Protein AF-A0A0L7LSU8-F1 (afdb_monomer_lite)

Sequence (118 aa):
MPYGGDATWREFLTLPNILKEYNPNLRGYSTGTGEWLTKNAKFNVAFPVASDEDAYRQAKMLTIFIGANDICSAACLSPVSWSPAAHARKLARALDYLQKHLPRTLVNLVPVLGKSRV

InterPro domains:
  IPR001087 GDSL lipase/esterase [PF00657] (40-111)
  IPR038885 Phospholipase B1, membrane-associated [PTHR21325] (3-62)

Organism: Operophtera brumata (NCBI:txid104452)

Secondary structure (DSSP, 8-state):
---TTSS-TTTS--HHHHHHHH-TT--SS--SS--TTSGGGTT--PPTT--GGGHHHH-EEEEEEESHHIIIIIHHH-TTTTSHHHHHHHHHHHHHHHHHH-TTEEEEEEE--PPP--

Radius of gyration: 19.71 Å; chains: 1; bounding box: 43×34×48 Å

Structure (mmCIF, N/CA/C/O backbone):
data_AF-A0A0L7LSU8-F1
#
_entry.id   AF-A0A0L7LSU8-F1
#
loop_
_atom_site.group_PDB
_atom_site.id
_atom_site.type_symbol
_atom_site.label_atom_id
_atom_site.label_alt_id
_atom_site.label_comp_id
_atom_site.label_asym_id
_atom_site.label_entity_id
_atom_site.label_seq_id
_atom_site.pdbx_PDB_ins_code
_atom_site.Cartn_x
_atom_site.Cartn_y
_atom_site.Cartn_z
_atom_site.occupancy
_atom_site.B_iso_or_equiv
_atom_site.auth_seq_id
_atom_site.auth_comp_id
_atom_site.auth_asym_id
_atom_site.auth_atom_id
_atom_site.pdbx_PDB_model_num
ATOM 1 N N . MET A 1 1 ? -16.772 -6.877 18.089 1.00 51.09 1 MET A N 1
ATOM 2 C CA . MET A 1 1 ? -16.874 -5.414 18.275 1.00 51.09 1 MET A CA 1
ATOM 3 C C . MET A 1 1 ? -17.016 -4.772 16.904 1.00 51.09 1 MET A C 1
ATOM 5 O O . MET A 1 1 ? -16.387 -5.291 15.984 1.00 51.09 1 MET A O 1
ATOM 9 N N . PRO A 1 2 ? -17.858 -3.741 16.739 1.00 57.72 2 PRO A N 1
ATOM 10 C CA . PRO A 1 2 ? -17.917 -2.980 15.493 1.00 57.72 2 PRO A CA 1
ATOM 11 C C . PRO A 1 2 ? -16.563 -2.324 15.227 1.00 57.72 2 PRO A C 1
ATOM 13 O O . PRO A 1 2 ? -15.849 -1.948 16.162 1.00 57.72 2 PRO A O 1
ATOM 16 N N . TYR A 1 3 ? -16.179 -2.237 13.959 1.00 69.25 3 TYR A N 1
ATOM 17 C CA . TYR A 1 3 ? -14.951 -1.554 13.603 1.00 69.25 3 TYR A CA 1
ATOM 18 C C . TYR A 1 3 ? -15.065 -0.060 13.875 1.00 69.25 3 TYR A C 1
ATOM 20 O O . TYR A 1 3 ? -16.139 0.538 13.813 1.00 69.25 3 TYR A O 1
ATOM 28 N N . GLY A 1 4 ? -13.913 0.563 14.118 1.00 68.19 4 GLY A N 1
ATOM 29 C CA . GLY A 1 4 ? -13.844 1.966 14.484 1.00 68.19 4 GLY A CA 1
ATOM 30 C C . GLY A 1 4 ? -14.480 2.933 13.487 1.00 68.19 4 GLY A C 1
ATOM 31 O O . GLY A 1 4 ? -14.629 4.079 13.854 1.00 68.19 4 GLY A O 1
ATOM 32 N N . GLY A 1 5 ? -14.845 2.530 12.267 1.00 71.88 5 GLY A N 1
ATOM 33 C CA . GLY A 1 5 ? -15.471 3.398 11.271 1.00 71.88 5 GLY A CA 1
ATOM 34 C C . GLY A 1 5 ? -16.996 3.315 11.152 1.00 71.88 5 GLY A C 1
ATOM 35 O O . GLY A 1 5 ? -17.541 4.002 10.292 1.00 71.88 5 GLY A O 1
ATOM 36 N N . ASP A 1 6 ? -17.698 2.516 11.959 1.00 76.56 6 ASP A N 1
ATOM 37 C CA . ASP A 1 6 ? -19.152 2.305 11.794 1.00 76.56 6 ASP A CA 1
ATOM 38 C C . ASP A 1 6 ? -20.045 3.310 12.520 1.00 76.56 6 ASP A C 1
ATOM 40 O O . ASP A 1 6 ? -21.247 3.352 12.281 1.00 76.56 6 ASP A O 1
ATOM 44 N N . ALA A 1 7 ? -19.471 4.125 13.398 1.00 79.50 7 ALA A N 1
ATOM 45 C CA . ALA A 1 7 ? -20.234 4.976 14.301 1.00 79.50 7 ALA A CA 1
ATOM 46 C C . ALA A 1 7 ? -19.839 6.449 14.177 1.00 79.50 7 ALA A C 1
ATOM 48 O O . ALA A 1 7 ? -19.049 6.834 13.309 1.00 79.50 7 ALA A O 1
ATOM 49 N N . THR A 1 8 ? -20.394 7.294 15.039 1.00 82.81 8 THR A N 1
ATOM 50 C CA . THR A 1 8 ? -19.912 8.666 15.216 1.00 82.81 8 THR A CA 1
ATOM 51 C C . THR A 1 8 ? -18.738 8.708 16.194 1.00 82.81 8 THR A C 1
ATOM 53 O O . THR A 1 8 ? -18.536 7.797 17.000 1.00 82.81 8 THR A O 1
ATOM 56 N N . TRP A 1 9 ? -17.959 9.793 16.166 1.00 82.25 9 TRP A N 1
ATOM 57 C CA . TRP A 1 9 ? -16.842 9.969 17.105 1.00 82.25 9 TRP A CA 1
ATOM 58 C C . TRP A 1 9 ? -17.317 10.106 18.560 1.00 82.25 9 TRP A C 1
ATOM 60 O O . TRP A 1 9 ? -16.535 9.889 19.482 1.00 82.25 9 TRP A O 1
ATOM 70 N N . ARG A 1 10 ? -18.601 10.444 18.756 1.00 82.62 10 ARG A N 1
ATOM 71 C CA . ARG A 1 10 ? -19.265 10.567 20.060 1.00 82.62 10 ARG A CA 1
ATOM 72 C C . ARG A 1 10 ? -19.656 9.220 20.663 1.00 82.62 10 ARG A C 1
ATOM 74 O O . ARG A 1 10 ? -19.745 9.117 21.879 1.00 82.62 10 ARG A O 1
ATOM 81 N N . GLU A 1 11 ? -19.888 8.212 19.828 1.00 83.31 11 GLU A N 1
ATOM 82 C CA . GLU A 1 11 ? -20.180 6.843 20.267 1.00 83.31 11 GLU A CA 1
ATOM 83 C C . GLU A 1 11 ? -18.893 6.038 20.445 1.00 83.31 11 GLU A C 1
ATOM 85 O O . GLU A 1 11 ? -18.716 5.350 21.447 1.00 83.31 11 GLU A O 1
ATOM 90 N N . PHE A 1 12 ? -17.974 6.154 19.481 1.00 80.19 12 PHE A N 1
ATOM 91 C CA . PHE A 1 12 ? -16.679 5.487 19.511 1.00 80.19 12 PHE A CA 1
ATOM 92 C C . PHE A 1 12 ? -15.600 6.447 19.023 1.00 80.19 12 PHE A C 1
ATOM 94 O O . PHE A 1 12 ? -15.526 6.773 17.832 1.00 80.19 12 PHE A O 1
ATOM 101 N N . LEU A 1 13 ? -14.746 6.886 19.950 1.00 79.56 13 LEU A N 1
ATOM 102 C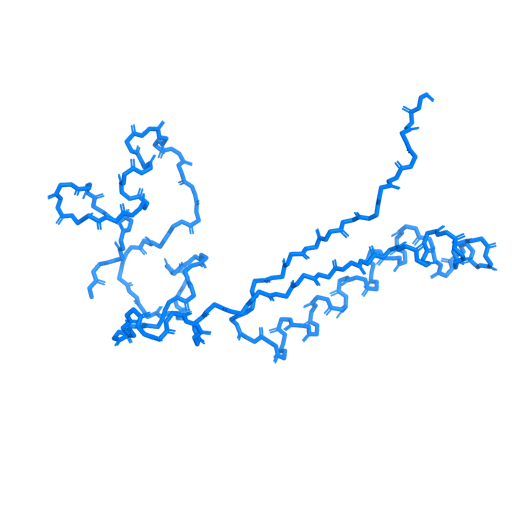 CA . LEU A 1 13 ? -13.659 7.804 19.646 1.00 79.56 13 LEU A CA 1
ATOM 103 C C . LEU A 1 13 ? -12.561 7.083 18.862 1.00 79.56 13 LEU A C 1
ATOM 105 O O . LEU A 1 13 ? -11.685 6.430 19.424 1.00 79.56 13 LEU A O 1
ATOM 109 N N . THR A 1 14 ? -12.611 7.209 17.542 1.00 77.00 14 THR A N 1
ATOM 110 C CA . THR A 1 14 ? -11.617 6.648 16.631 1.00 77.00 14 THR A CA 1
ATOM 111 C C . THR A 1 14 ? -11.246 7.686 15.580 1.00 77.00 14 THR A C 1
ATOM 113 O O . THR A 1 14 ? -12.045 8.553 15.211 1.00 77.00 14 THR A O 1
ATOM 116 N N . LEU A 1 15 ? -10.028 7.575 15.052 1.00 79.38 15 LEU A N 1
ATOM 117 C CA . LEU A 1 15 ? -9.553 8.456 13.991 1.00 79.38 15 LEU A CA 1
ATOM 118 C C . LEU A 1 15 ? -10.481 8.486 12.754 1.00 79.38 15 LEU A C 1
ATOM 120 O O . LEU A 1 15 ? -10.832 9.584 12.324 1.00 79.38 15 LEU A O 1
ATOM 124 N N . PRO A 1 16 ? -10.945 7.351 12.186 1.00 79.12 16 PRO A N 1
ATOM 125 C CA . PRO A 1 16 ? -11.864 7.395 11.049 1.00 79.12 16 PRO A CA 1
ATOM 126 C C . PRO A 1 16 ? -13.213 8.049 11.374 1.00 79.12 16 PRO A C 1
ATOM 128 O O . PRO A 1 16 ? -13.767 8.721 10.508 1.00 79.12 16 PRO A O 1
ATOM 131 N N . ASN A 1 17 ? -13.729 7.929 12.601 1.00 84.50 17 ASN A N 1
ATOM 132 C CA . ASN A 1 17 ? -14.976 8.596 12.979 1.00 84.50 17 ASN A CA 1
ATOM 133 C C . ASN A 1 17 ? -14.838 10.117 13.080 1.00 84.50 17 ASN A C 1
ATOM 135 O O . ASN A 1 17 ? -15.769 10.824 12.707 1.00 84.50 17 ASN A O 1
ATOM 139 N N . ILE A 1 18 ? -13.681 10.618 13.521 1.00 86.50 18 ILE A N 1
ATOM 140 C CA . ILE A 1 18 ? -13.380 12.057 13.512 1.00 86.50 18 ILE A CA 1
ATOM 141 C C . ILE A 1 18 ? -13.229 12.556 12.072 1.00 86.50 18 ILE A C 1
ATOM 143 O O . ILE A 1 18 ? -13.804 13.571 11.694 1.00 86.50 18 ILE A O 1
ATOM 147 N N . LEU A 1 19 ? -12.477 11.832 11.238 1.00 84.75 19 LEU A N 1
ATOM 148 C CA . LEU A 1 19 ? -12.204 12.250 9.860 1.00 84.75 19 LEU A CA 1
ATOM 149 C C . LEU A 1 19 ? -13.463 12.281 8.980 1.00 84.75 19 LEU A C 1
ATOM 151 O O . LEU A 1 19 ? -13.540 13.111 8.076 1.00 84.75 19 LEU A O 1
ATOM 155 N N . LYS A 1 20 ? -14.459 11.430 9.257 1.00 87.06 20 LYS A N 1
ATOM 156 C CA . LYS A 1 20 ? -15.765 11.463 8.575 1.00 87.06 20 LYS A CA 1
ATOM 157 C C . LYS A 1 20 ? -16.543 12.764 8.803 1.00 87.06 20 LYS A C 1
ATOM 159 O O . LYS A 1 20 ? -17.314 13.134 7.926 1.00 87.06 20 LYS A O 1
ATOM 164 N N . GLU A 1 21 ? -16.316 13.463 9.918 1.00 88.31 21 GLU A N 1
ATOM 165 C CA . GLU A 1 21 ? -16.945 14.765 10.199 1.00 88.31 21 GLU A CA 1
ATOM 166 C C . GLU A 1 21 ? -16.512 15.823 9.173 1.00 88.31 21 GLU A C 1
ATOM 168 O O . GLU A 1 21 ? -17.308 16.638 8.716 1.00 88.31 21 GLU A O 1
ATOM 173 N N . TYR A 1 22 ? -15.240 15.775 8.773 1.00 89.50 22 TYR A N 1
ATOM 174 C CA . TYR A 1 22 ? -14.642 16.727 7.837 1.00 89.50 22 TYR A CA 1
ATOM 175 C C . TYR A 1 22 ? -14.670 16.231 6.386 1.00 89.50 22 TYR A C 1
ATOM 177 O O . TYR A 1 22 ? -14.618 17.031 5.455 1.00 89.50 22 TYR A O 1
ATOM 185 N N . ASN A 1 23 ? -14.743 14.914 6.175 1.00 84.31 23 ASN A N 1
ATOM 186 C CA . ASN A 1 23 ? -14.850 14.298 4.858 1.00 84.31 23 ASN A CA 1
ATOM 187 C C . ASN A 1 23 ? -15.783 13.073 4.892 1.00 84.31 23 ASN A C 1
ATOM 189 O O . ASN A 1 23 ? -15.324 11.950 5.133 1.00 84.31 23 ASN A O 1
ATOM 193 N N . PRO A 1 24 ? -17.071 13.252 4.551 1.00 84.62 24 PRO A N 1
ATOM 194 C CA . PRO A 1 24 ? -18.038 12.156 4.507 1.00 84.62 24 PRO A CA 1
ATOM 195 C C . PRO A 1 24 ? -17.672 11.040 3.512 1.00 84.62 24 PRO A C 1
ATOM 197 O O . PRO A 1 24 ? -18.104 9.902 3.671 1.00 84.62 24 PRO A O 1
ATOM 200 N N . ASN A 1 25 ? -16.841 11.338 2.503 1.00 84.50 25 ASN A N 1
ATOM 201 C CA . ASN A 1 25 ? -16.420 10.403 1.454 1.00 84.50 25 ASN A CA 1
ATOM 202 C C . ASN A 1 25 ? -15.095 9.688 1.768 1.00 84.50 25 ASN A C 1
ATOM 204 O O . ASN A 1 25 ? -14.432 9.182 0.857 1.00 84.50 25 ASN A O 1
ATOM 208 N N . LEU A 1 26 ? -14.671 9.660 3.034 1.00 79.00 26 LEU A N 1
ATOM 209 C CA . LEU A 1 26 ? -13.471 8.948 3.466 1.00 79.00 26 LEU A CA 1
ATOM 210 C C . LEU A 1 26 ? -13.528 7.472 3.015 1.00 79.00 26 LEU A C 1
ATOM 212 O O . LEU A 1 26 ? -14.572 6.824 3.066 1.00 7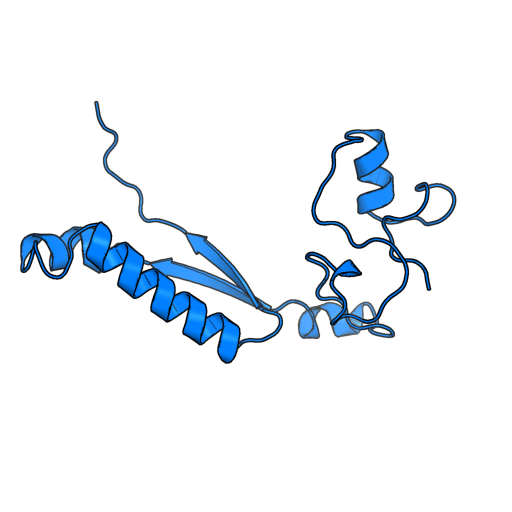9.00 26 LEU A O 1
ATOM 216 N N . ARG A 1 27 ? -12.407 6.915 2.545 1.00 77.44 27 ARG A N 1
ATOM 217 C CA . ARG A 1 27 ? -12.309 5.509 2.105 1.00 77.44 27 ARG A CA 1
ATOM 218 C C . ARG A 1 27 ? -11.140 4.832 2.809 1.00 77.44 27 ARG A C 1
ATOM 220 O O . ARG A 1 27 ? -10.198 5.496 3.224 1.00 77.44 27 ARG A O 1
ATOM 227 N N . GLY A 1 28 ? -11.186 3.504 2.906 1.00 70.88 28 GLY A N 1
ATOM 228 C CA . GLY A 1 28 ? -10.071 2.702 3.425 1.00 70.88 28 GLY A CA 1
ATOM 229 C C . GLY A 1 28 ? -10.114 2.388 4.924 1.00 70.88 28 GLY A C 1
ATOM 230 O O . GLY A 1 28 ? -9.278 1.618 5.390 1.00 70.88 28 GLY A O 1
ATOM 231 N N . TYR A 1 29 ? -11.098 2.911 5.659 1.00 76.19 29 TYR A N 1
ATOM 232 C CA . TYR A 1 29 ? -11.353 2.547 7.054 1.00 76.19 29 TYR A CA 1
ATOM 233 C C . TYR A 1 29 ? -12.188 1.264 7.164 1.00 76.19 29 TYR A C 1
ATOM 235 O O . TYR A 1 29 ? -12.974 0.952 6.271 1.00 76.19 29 TYR A O 1
ATOM 243 N N . SER A 1 30 ? -12.014 0.513 8.252 1.00 77.75 30 SER A N 1
ATOM 244 C CA . SER A 1 30 ? -12.756 -0.731 8.480 1.00 77.75 30 SER A CA 1
ATOM 245 C C . SER A 1 30 ? -14.233 -0.481 8.793 1.00 77.75 30 SER A C 1
ATOM 247 O O . SER A 1 30 ? -14.544 0.451 9.536 1.00 77.75 30 SER A O 1
ATOM 249 N N . THR A 1 31 ? -15.115 -1.338 8.276 1.00 78.88 31 THR A N 1
ATOM 250 C CA . THR A 1 31 ? -16.580 -1.231 8.421 1.00 78.88 31 THR A CA 1
ATOM 251 C C . THR A 1 31 ? -17.227 -2.574 8.730 1.00 78.88 31 THR A C 1
ATOM 253 O O . THR A 1 31 ? -16.804 -3.586 8.183 1.00 78.88 31 THR A O 1
ATOM 256 N N . GLY A 1 32 ? -18.305 -2.591 9.494 1.00 75.12 32 GLY A N 1
ATOM 257 C CA . GLY A 1 32 ? -19.056 -3.763 9.922 1.00 75.12 32 GLY A CA 1
ATOM 258 C C . GLY A 1 32 ? -18.419 -4.510 11.095 1.00 75.12 32 GLY A C 1
ATOM 259 O O . GLY A 1 32 ? -17.620 -4.000 11.880 1.00 75.12 32 GLY A O 1
ATOM 260 N N . THR A 1 33 ? -18.767 -5.788 11.199 1.00 66.38 33 THR A N 1
ATOM 261 C CA . THR A 1 33 ? -18.150 -6.733 12.130 1.00 66.38 33 THR A CA 1
ATOM 262 C C . THR A 1 33 ? -17.325 -7.753 11.350 1.00 66.38 33 THR A C 1
ATOM 264 O O . THR A 1 33 ? -17.689 -8.171 10.247 1.00 66.38 33 THR A O 1
ATOM 267 N N . GLY A 1 34 ? -16.167 -8.124 11.889 1.00 65.12 34 GLY A N 1
ATOM 268 C CA . GLY A 1 34 ? -15.277 -9.089 11.258 1.00 65.12 34 GLY A CA 1
ATOM 269 C C . GLY A 1 34 ? -13.958 -9.243 12.005 1.00 65.12 34 GLY A C 1
ATOM 270 O O . GLY A 1 34 ? -13.616 -8.442 12.873 1.00 65.12 34 GLY A O 1
ATOM 271 N N . GLU A 1 35 ? -13.225 -10.298 11.673 1.00 61.34 35 GLU A N 1
ATOM 272 C CA . GLU A 1 35 ? -11.836 -10.490 12.093 1.00 61.34 35 GLU A CA 1
ATOM 273 C C . GLU A 1 35 ? -10.875 -9.796 11.115 1.00 61.34 35 GLU A C 1
ATOM 275 O O . GLU A 1 35 ? -11.262 -9.398 10.013 1.00 61.34 35 GLU A O 1
ATOM 280 N N . TRP A 1 36 ? -9.599 -9.675 11.484 1.00 58.94 36 TRP A N 1
ATOM 281 C CA . TRP A 1 36 ? -8.552 -8.980 10.716 1.00 58.94 36 TRP A CA 1
ATOM 282 C C . TRP A 1 36 ? -8.350 -9.493 9.272 1.00 58.94 36 TRP A C 1
ATOM 284 O O . TRP A 1 36 ? -7.749 -8.797 8.460 1.00 58.94 36 TRP A O 1
ATOM 294 N N . LEU A 1 37 ? -8.850 -10.688 8.928 1.00 62.06 37 LEU A N 1
ATOM 295 C CA . LEU A 1 37 ? -8.798 -11.273 7.576 1.00 62.06 37 LEU A CA 1
ATOM 296 C C . LEU A 1 37 ? -10.038 -10.989 6.715 1.00 62.06 37 LEU A C 1
ATOM 298 O O . LEU A 1 37 ? -10.090 -11.370 5.544 1.00 62.06 37 LEU A O 1
ATOM 302 N N . THR A 1 38 ? -11.063 -10.352 7.271 1.00 70.31 38 THR A N 1
ATOM 303 C CA . THR A 1 38 ? -12.316 -10.116 6.551 1.00 70.31 38 THR A CA 1
ATOM 304 C C . THR A 1 38 ? -12.189 -8.934 5.582 1.00 70.31 38 THR A C 1
ATOM 306 O O . THR A 1 38 ? -11.481 -7.964 5.848 1.00 70.31 38 THR A O 1
ATOM 309 N N . LYS A 1 39 ? -12.928 -8.951 4.458 1.00 70.75 39 LYS A N 1
ATOM 310 C CA . LYS A 1 39 ? -12.997 -7.819 3.492 1.00 70.75 39 LYS A CA 1
ATOM 311 C C . LYS A 1 39 ? -13.382 -6.477 4.139 1.00 70.75 39 LYS A C 1
ATOM 313 O O . LYS A 1 39 ? -13.127 -5.411 3.575 1.00 70.75 39 LYS A O 1
ATOM 318 N N . ASN A 1 40 ? -14.004 -6.560 5.305 1.00 70.94 40 ASN A N 1
ATOM 319 C CA . ASN A 1 40 ? -14.454 -5.473 6.156 1.00 70.94 40 ASN A CA 1
ATOM 320 C C . ASN A 1 40 ? -13.296 -4.728 6.841 1.00 70.94 40 ASN A C 1
ATOM 322 O O . ASN A 1 40 ? -13.446 -3.552 7.160 1.00 70.94 40 ASN A O 1
ATOM 326 N N . ALA A 1 41 ? -12.118 -5.351 6.977 1.00 69.00 41 ALA A N 1
ATOM 327 C CA . ALA A 1 41 ? -10.937 -4.736 7.578 1.00 69.00 41 ALA A CA 1
ATOM 328 C C . ALA A 1 41 ? -10.322 -3.613 6.714 1.00 69.00 41 ALA A C 1
ATOM 330 O O . ALA A 1 41 ? -9.745 -2.673 7.259 1.00 69.00 41 ALA A O 1
ATOM 331 N N . LYS A 1 42 ? -10.488 -3.635 5.383 1.00 76.50 42 LYS A N 1
ATOM 332 C CA . LYS A 1 42 ? -9.866 -2.669 4.449 1.00 76.50 42 LYS A CA 1
ATOM 333 C C . LYS A 1 42 ? -8.343 -2.573 4.656 1.00 76.50 42 LYS A C 1
ATOM 335 O O . LYS A 1 42 ? -7.660 -3.568 4.455 1.00 76.50 42 LYS A O 1
ATOM 340 N N . PHE A 1 43 ? -7.815 -1.400 5.020 1.00 67.38 43 PHE A N 1
ATOM 341 C CA . PHE A 1 43 ? -6.385 -1.189 5.284 1.00 67.38 43 PHE A CA 1
ATOM 342 C C . PHE A 1 43 ? -5.993 -1.401 6.748 1.00 67.38 43 PHE A C 1
ATOM 344 O O . PHE A 1 43 ? -4.842 -1.174 7.114 1.00 67.38 43 PHE A O 1
ATOM 351 N N . ASN A 1 44 ? -6.929 -1.810 7.603 1.00 65.69 44 ASN A N 1
ATOM 352 C CA . ASN A 1 44 ? -6.621 -2.083 8.993 1.00 65.69 44 ASN A CA 1
ATOM 353 C C . ASN A 1 44 ? -5.813 -3.374 9.117 1.00 65.69 44 ASN A C 1
ATOM 355 O O . ASN A 1 44 ? -6.265 -4.449 8.729 1.00 65.69 44 ASN A O 1
ATOM 359 N N . VAL A 1 45 ? -4.615 -3.238 9.672 1.00 68.25 45 VAL A N 1
ATOM 360 C CA . VAL A 1 45 ? -3.681 -4.335 9.949 1.00 68.25 45 VAL A CA 1
ATOM 361 C C . VAL A 1 45 ? -3.642 -4.702 11.437 1.00 68.25 45 VAL A C 1
ATOM 363 O O . VAL A 1 45 ? -2.835 -5.544 11.832 1.00 68.25 45 VAL A O 1
ATOM 366 N N . ALA A 1 46 ? -4.495 -4.077 12.259 1.00 66.25 46 ALA A N 1
ATOM 367 C CA . ALA A 1 46 ? -4.514 -4.272 13.700 1.00 66.25 46 ALA A CA 1
ATOM 368 C C . ALA A 1 46 ? -5.029 -5.664 14.077 1.00 66.25 46 ALA A C 1
ATOM 370 O O . ALA A 1 46 ? -6.006 -6.170 13.515 1.00 66.25 46 ALA A O 1
ATOM 371 N N . PHE A 1 47 ? -4.369 -6.274 15.058 1.00 67.19 47 PHE A N 1
ATOM 372 C CA . PHE A 1 47 ? -4.788 -7.552 15.621 1.00 67.19 47 PHE A CA 1
ATOM 373 C C . PHE A 1 47 ? -5.747 -7.284 16.791 1.00 67.19 47 PHE A C 1
ATOM 375 O O . PHE A 1 47 ? -5.442 -6.441 17.635 1.00 67.19 47 PHE A O 1
ATOM 382 N N . PRO A 1 48 ? -6.908 -7.953 16.880 1.00 63.00 48 PRO A N 1
ATOM 383 C CA . PRO A 1 48 ? -7.783 -7.792 18.034 1.00 63.00 48 PRO A CA 1
ATOM 384 C C . PRO A 1 48 ? -7.049 -8.206 19.314 1.00 63.00 48 PRO A C 1
ATOM 386 O O . PRO A 1 48 ? -6.277 -9.162 19.304 1.00 63.00 48 PRO A O 1
ATOM 389 N N . VAL A 1 49 ? -7.330 -7.496 20.412 1.00 65.56 49 VAL A N 1
ATOM 390 C CA . VAL A 1 49 ? -6.713 -7.693 21.743 1.00 65.56 49 VAL A CA 1
ATOM 391 C C . VAL A 1 49 ? -5.246 -7.236 21.836 1.00 65.56 49 VAL A C 1
ATOM 393 O O . VAL A 1 49 ? -4.640 -7.340 22.897 1.00 65.56 49 VAL A O 1
ATOM 396 N N . ALA A 1 50 ? -4.671 -6.676 20.771 1.00 68.12 50 ALA A N 1
ATOM 397 C CA . ALA A 1 50 ? -3.329 -6.115 20.830 1.00 68.12 50 ALA A CA 1
ATOM 398 C C . ALA A 1 50 ? -3.327 -4.768 21.574 1.00 68.12 50 ALA A C 1
ATOM 400 O O . ALA A 1 50 ? -4.184 -3.916 21.323 1.00 68.12 50 ALA A O 1
ATOM 401 N N . SER A 1 51 ? -2.389 -4.596 22.505 1.00 70.19 51 SER A N 1
ATOM 402 C CA . SER A 1 51 ? -2.269 -3.381 23.318 1.00 70.19 51 SER A CA 1
ATOM 403 C C . SER A 1 51 ? -1.437 -2.305 22.611 1.00 70.19 51 SER A C 1
ATOM 405 O O . SER A 1 51 ? -0.828 -2.556 21.566 1.00 70.19 51 SER A O 1
ATOM 407 N N . ASP A 1 52 ? -1.365 -1.110 23.203 1.00 64.88 52 ASP A N 1
ATOM 408 C CA . ASP A 1 52 ? -0.478 -0.039 22.728 1.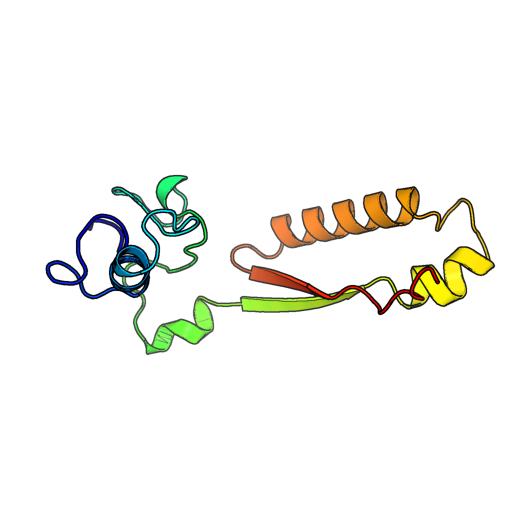00 64.88 52 ASP A CA 1
ATOM 409 C C . ASP A 1 52 ? 0.992 -0.500 22.674 1.00 64.88 52 ASP A C 1
ATOM 411 O O . ASP A 1 52 ? 1.743 -0.101 21.781 1.00 64.88 52 ASP A O 1
ATOM 415 N N . GLU A 1 53 ? 1.394 -1.416 23.563 1.00 65.81 53 GLU A N 1
ATOM 416 C CA . GLU A 1 53 ? 2.725 -2.026 23.548 1.00 65.81 53 GLU A CA 1
ATOM 417 C C . GLU A 1 53 ? 2.928 -2.945 22.337 1.00 65.81 53 GLU A C 1
ATOM 419 O O . GLU A 1 53 ? 4.043 -3.068 21.850 1.00 65.81 53 GLU A O 1
ATOM 424 N N . ASP A 1 54 ? 1.881 -3.546 21.773 1.00 65.06 54 ASP A N 1
ATOM 425 C CA . ASP A 1 54 ? 1.991 -4.406 20.591 1.00 65.06 54 ASP A CA 1
ATOM 426 C C . ASP A 1 54 ? 2.022 -3.622 19.273 1.00 65.06 54 ASP A C 1
ATOM 428 O O . ASP A 1 54 ? 2.159 -4.223 18.201 1.00 65.06 54 ASP A O 1
ATOM 432 N N . ALA A 1 55 ? 1.898 -2.290 19.305 1.00 63.72 55 ALA A N 1
ATOM 433 C CA . ALA A 1 55 ? 1.840 -1.460 18.101 1.00 63.72 55 ALA A CA 1
ATOM 434 C C . ALA A 1 55 ? 3.050 -1.689 17.173 1.00 63.72 55 ALA A C 1
ATOM 436 O O . ALA A 1 55 ? 2.890 -1.841 15.957 1.00 63.72 55 ALA A O 1
ATOM 437 N N . TYR A 1 56 ? 4.256 -1.830 17.740 1.00 61.69 56 TYR A N 1
ATOM 438 C CA . TYR A 1 56 ? 5.478 -2.108 16.971 1.00 61.69 56 TYR A CA 1
ATOM 439 C C . TYR A 1 56 ? 5.493 -3.507 16.332 1.00 61.69 56 TYR A C 1
ATOM 441 O O . TYR A 1 56 ? 6.210 -3.741 15.359 1.00 61.69 56 TYR A O 1
ATOM 449 N N . ARG A 1 57 ? 4.704 -4.457 16.854 1.00 64.25 57 ARG A N 1
ATOM 450 C CA . ARG A 1 57 ? 4.560 -5.810 16.289 1.00 64.25 57 ARG A CA 1
ATOM 451 C C . ARG A 1 57 ? 3.532 -5.861 15.162 1.00 64.25 57 ARG A C 1
ATOM 453 O O . ARG A 1 57 ? 3.572 -6.789 14.351 1.00 64.25 57 ARG A O 1
ATOM 460 N N . GLN A 1 58 ? 2.627 -4.884 15.114 1.00 63.34 58 GLN A N 1
ATOM 461 C CA . GLN A 1 58 ? 1.508 -4.831 14.174 1.00 63.34 58 GLN A CA 1
ATOM 462 C C . GLN A 1 58 ? 1.845 -4.084 12.880 1.00 63.34 58 GLN A C 1
ATOM 464 O O . GLN A 1 58 ? 1.418 -4.508 11.808 1.00 63.34 58 GLN A O 1
ATOM 469 N N . ALA A 1 59 ? 2.631 -3.008 12.952 1.00 64.19 59 ALA A N 1
ATOM 470 C CA . ALA A 1 59 ? 2.969 -2.193 11.790 1.00 64.19 59 ALA A CA 1
ATOM 471 C C . ALA A 1 59 ? 4.397 -2.473 11.297 1.00 64.19 59 ALA A C 1
ATOM 473 O O . ALA A 1 59 ? 5.372 -1.966 11.848 1.00 64.19 59 ALA A O 1
ATOM 474 N N . LYS A 1 60 ? 4.534 -3.252 10.217 1.00 69.88 60 LYS A N 1
ATOM 475 C CA . LYS A 1 60 ? 5.795 -3.356 9.467 1.00 69.88 60 LYS A CA 1
ATOM 476 C C . LYS A 1 60 ? 5.723 -2.426 8.261 1.00 69.88 60 LYS A C 1
ATOM 478 O O . LYS A 1 60 ? 4.905 -2.637 7.371 1.00 69.88 60 LYS A O 1
ATOM 483 N N . MET A 1 61 ? 6.557 -1.391 8.226 1.00 72.44 61 MET A N 1
ATOM 484 C CA . MET A 1 61 ? 6.691 -0.518 7.057 1.00 72.44 61 MET A CA 1
ATOM 485 C C . MET A 1 61 ? 7.938 -0.921 6.272 1.00 72.44 61 MET A C 1
ATOM 487 O O . MET A 1 61 ? 9.040 -0.929 6.816 1.00 72.44 61 MET A O 1
ATOM 491 N N . LEU A 1 62 ? 7.762 -1.251 4.994 1.00 72.81 62 LEU A N 1
ATOM 492 C CA . LEU A 1 62 ? 8.854 -1.510 4.062 1.00 72.81 62 LEU A CA 1
ATOM 493 C C . LEU A 1 62 ? 8.872 -0.400 3.013 1.00 72.81 62 LEU A C 1
ATOM 495 O O . LEU A 1 62 ? 7.990 -0.329 2.158 1.00 72.81 62 LEU A O 1
ATOM 499 N N . THR A 1 63 ? 9.884 0.460 3.067 1.00 79.69 63 THR A N 1
ATOM 500 C CA . THR A 1 63 ? 10.105 1.485 2.040 1.00 79.69 63 THR A CA 1
ATOM 501 C C . THR A 1 63 ? 11.056 0.939 0.989 1.00 79.69 63 THR A C 1
ATOM 503 O O . THR A 1 63 ? 12.181 0.554 1.307 1.00 79.69 63 THR A O 1
ATOM 506 N N . ILE A 1 64 ? 10.606 0.910 -0.264 1.00 77.38 64 ILE A N 1
ATOM 507 C CA . ILE A 1 64 ? 11.385 0.391 -1.385 1.00 77.38 64 ILE A CA 1
ATOM 508 C C . ILE A 1 64 ? 11.702 1.541 -2.331 1.00 77.38 64 ILE A C 1
ATOM 510 O O . ILE A 1 64 ? 10.807 2.133 -2.936 1.00 77.38 64 ILE A O 1
ATOM 514 N N . PHE A 1 65 ? 12.996 1.811 -2.480 1.00 75.69 65 PHE A N 1
ATOM 515 C CA . PHE A 1 65 ? 13.529 2.694 -3.508 1.00 75.69 65 PHE A CA 1
ATOM 516 C C . PHE A 1 65 ? 13.881 1.844 -4.727 1.00 75.69 65 PHE A C 1
ATOM 518 O O . PHE A 1 65 ? 14.852 1.087 -4.702 1.00 75.69 65 PHE A O 1
ATOM 525 N N . ILE A 1 66 ? 13.070 1.926 -5.782 1.00 73.69 66 ILE A N 1
ATOM 526 C CA . ILE A 1 66 ? 13.225 1.093 -6.980 1.00 73.69 66 ILE A CA 1
ATOM 527 C C . ILE A 1 66 ? 13.185 1.945 -8.246 1.00 73.69 66 ILE A C 1
ATOM 529 O O . ILE A 1 66 ? 12.507 2.967 -8.300 1.00 73.69 66 ILE A O 1
ATOM 533 N N . GLY A 1 67 ? 13.926 1.518 -9.270 1.00 70.31 67 GLY A N 1
ATOM 534 C CA . GLY A 1 67 ? 13.946 2.170 -10.582 1.00 70.31 67 GLY A CA 1
ATOM 535 C C . GLY A 1 67 ? 15.184 3.019 -10.884 1.00 70.31 67 GLY A C 1
ATOM 536 O O . GLY A 1 67 ? 15.375 3.372 -12.040 1.00 70.31 67 GLY A O 1
ATOM 537 N N . ALA A 1 68 ? 16.068 3.300 -9.918 1.00 72.00 68 ALA A N 1
ATOM 538 C CA . ALA A 1 68 ? 17.226 4.182 -10.156 1.00 72.00 68 ALA A CA 1
ATOM 539 C C . ALA A 1 68 ? 18.198 3.570 -11.168 1.00 72.00 68 ALA A C 1
ATOM 541 O O . ALA A 1 68 ? 18.506 4.170 -12.193 1.00 72.00 68 ALA A O 1
ATOM 542 N N . ASN A 1 69 ? 18.623 2.334 -10.913 1.00 71.31 69 ASN A N 1
ATOM 543 C CA . ASN A 1 69 ? 19.551 1.622 -11.789 1.00 71.31 69 ASN A CA 1
ATOM 544 C C . ASN A 1 69 ? 18.868 1.126 -13.069 1.00 71.31 69 ASN A C 1
ATOM 546 O O . ASN A 1 69 ? 19.494 1.114 -14.129 1.00 71.31 69 ASN A O 1
ATOM 550 N N . ASP A 1 70 ? 17.583 0.770 -12.986 1.00 72.44 70 ASP A N 1
ATOM 551 C CA . ASP A 1 70 ? 16.798 0.307 -14.132 1.00 72.44 70 ASP A CA 1
ATOM 552 C C . ASP A 1 70 ? 16.657 1.408 -15.189 1.00 72.44 70 ASP A C 1
ATOM 554 O O . ASP A 1 70 ? 16.809 1.139 -16.378 1.00 72.44 70 ASP A O 1
ATOM 558 N N . ILE A 1 71 ? 16.407 2.648 -14.752 1.00 70.00 71 ILE A N 1
ATOM 559 C CA . ILE A 1 71 ? 16.172 3.803 -15.625 1.00 70.00 71 ILE A CA 1
ATOM 560 C C . ILE A 1 71 ? 17.487 4.487 -16.027 1.00 70.00 71 ILE A C 1
ATOM 562 O O . ILE A 1 71 ? 17.627 4.871 -17.185 1.00 70.00 71 ILE A O 1
ATOM 566 N N . CYS A 1 72 ? 18.459 4.635 -15.118 1.00 68.88 72 CYS A N 1
ATOM 567 C CA . CYS A 1 72 ? 19.696 5.372 -15.412 1.00 68.88 72 CYS A CA 1
ATOM 568 C C . CYS A 1 72 ? 20.769 4.534 -16.125 1.00 68.88 72 CYS A C 1
ATOM 570 O O . CYS A 1 72 ? 21.513 5.081 -16.938 1.00 68.88 72 CYS A O 1
ATOM 572 N N . SER A 1 73 ? 20.854 3.228 -15.851 1.00 72.75 73 SER A N 1
ATOM 573 C CA . SER A 1 73 ? 21.939 2.375 -16.365 1.00 72.75 73 SER A CA 1
ATOM 574 C C . SER A 1 73 ? 21.415 1.259 -17.262 1.00 72.75 73 SER A C 1
ATOM 576 O O . SER A 1 73 ? 21.881 1.071 -18.385 1.00 72.75 73 SER A O 1
ATOM 578 N N . ALA A 1 74 ? 20.416 0.515 -16.795 1.00 72.06 74 ALA A N 1
ATOM 579 C 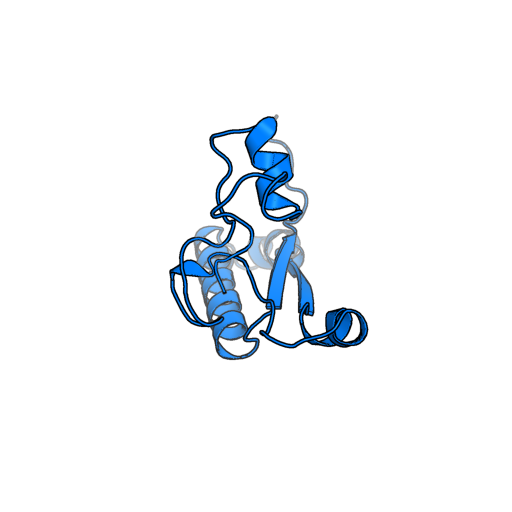CA . ALA A 1 74 ? 19.991 -0.710 -17.454 1.00 72.06 74 ALA A CA 1
ATOM 580 C C . ALA A 1 74 ? 19.185 -0.441 -18.739 1.00 72.06 74 ALA A C 1
ATOM 582 O O . ALA A 1 74 ? 19.380 -1.133 -19.740 1.00 72.06 74 ALA A O 1
ATOM 583 N N . ALA A 1 75 ? 18.356 0.608 -18.754 1.00 77.56 75 ALA A N 1
ATOM 584 C CA . ALA A 1 75 ? 17.674 1.091 -19.955 1.00 77.56 75 ALA A CA 1
ATOM 585 C C . ALA A 1 75 ? 18.648 1.573 -21.046 1.00 77.56 75 ALA A C 1
ATOM 587 O O . ALA A 1 75 ? 18.379 1.354 -22.224 1.00 77.56 75 ALA A O 1
ATOM 588 N N . CYS A 1 76 ? 19.793 2.158 -20.676 1.00 77.81 76 CYS A N 1
ATOM 589 C CA . CYS A 1 76 ? 20.827 2.577 -21.629 1.00 77.81 76 CYS A CA 1
ATOM 590 C C . CYS A 1 76 ? 21.570 1.381 -22.245 1.00 77.81 76 CYS A C 1
ATOM 592 O O . CYS A 1 76 ? 21.894 1.400 -23.428 1.00 77.81 76 CYS A O 1
ATOM 594 N N . LEU A 1 77 ? 21.825 0.333 -21.454 1.00 83.25 77 LEU A N 1
ATOM 595 C CA . LEU A 1 77 ? 22.570 -0.852 -21.897 1.00 83.25 77 LEU A CA 1
ATOM 596 C C . LEU A 1 77 ? 21.696 -1.869 -22.644 1.00 83.25 77 LEU A C 1
ATOM 598 O O . LEU A 1 77 ? 22.163 -2.536 -23.563 1.00 83.25 77 LEU A O 1
ATOM 602 N N . SER A 1 78 ? 20.429 -2.022 -22.253 1.00 84.06 78 SER A N 1
ATOM 603 C CA . SER A 1 78 ? 19.488 -2.934 -22.909 1.00 84.06 78 SER A CA 1
ATOM 604 C C . SER A 1 78 ? 18.065 -2.357 -22.886 1.00 84.06 78 SER A C 1
ATOM 606 O O . SER A 1 78 ? 17.241 -2.741 -22.046 1.00 84.06 78 SER A O 1
ATOM 608 N N . PRO A 1 79 ? 17.743 -1.450 -23.827 1.00 79.00 79 PRO A N 1
ATOM 609 C CA . PRO A 1 79 ? 16.488 -0.693 -23.827 1.00 79.00 79 PRO A CA 1
ATOM 610 C C . PRO A 1 79 ? 15.239 -1.564 -24.000 1.00 79.00 79 PRO A C 1
ATOM 612 O O . PRO A 1 79 ? 14.167 -1.212 -23.517 1.00 79.00 79 PRO A O 1
ATOM 615 N N . VAL A 1 80 ? 15.360 -2.736 -24.633 1.00 83.25 80 VAL A N 1
ATOM 616 C CA . VAL A 1 80 ? 14.251 -3.697 -24.759 1.00 83.25 80 VAL A CA 1
ATOM 617 C C . VAL A 1 80 ? 13.976 -4.392 -23.418 1.00 83.25 80 VAL A C 1
ATOM 619 O O . VAL A 1 80 ? 12.837 -4.413 -22.939 1.00 83.25 80 VAL A O 1
ATOM 622 N N . SER A 1 81 ? 15.028 -4.905 -22.771 1.00 83.50 81 SER A N 1
ATOM 623 C CA . SER A 1 81 ? 14.952 -5.677 -21.518 1.00 83.50 81 SER A CA 1
ATOM 624 C C . SER A 1 81 ? 14.635 -4.825 -20.287 1.00 83.50 81 SER A C 1
ATOM 626 O O . SER A 1 81 ? 14.172 -5.352 -19.269 1.00 83.50 81 SER A O 1
ATOM 628 N N . TRP A 1 82 ? 14.883 -3.519 -20.374 1.00 84.62 82 TRP A N 1
ATOM 629 C CA . TRP A 1 82 ? 14.644 -2.520 -19.328 1.00 84.62 82 TRP A CA 1
ATOM 630 C C . TRP A 1 82 ? 13.724 -1.390 -19.802 1.00 84.62 82 TRP A C 1
ATOM 632 O O . TRP A 1 82 ? 13.738 -0.291 -19.257 1.00 84.62 82 TRP A O 1
ATOM 642 N N . SER A 1 83 ? 12.885 -1.679 -20.799 1.00 84.00 83 SER A N 1
ATOM 643 C CA . SER A 1 83 ? 11.809 -0.782 -21.224 1.00 84.00 83 SER A CA 1
ATOM 644 C C . SER A 1 83 ? 10.841 -0.476 -20.069 1.00 84.00 83 SER A C 1
ATOM 646 O O . SER A 1 83 ? 10.719 -1.284 -19.141 1.00 84.00 83 SER A O 1
ATOM 648 N N . PRO A 1 84 ? 10.066 0.623 -20.135 1.00 82.69 84 PRO A N 1
ATOM 649 C CA . PRO A 1 84 ? 9.060 0.942 -19.117 1.00 82.69 84 PRO A CA 1
ATOM 650 C C . PRO A 1 84 ? 8.082 -0.212 -18.848 1.00 82.69 84 PRO A C 1
ATOM 652 O O . PRO A 1 84 ? 7.779 -0.526 -17.698 1.00 82.69 84 PRO A O 1
ATOM 655 N N . ALA A 1 85 ? 7.652 -0.915 -19.901 1.00 85.00 85 ALA A N 1
ATOM 656 C CA . ALA A 1 85 ? 6.788 -2.088 -19.781 1.00 85.00 85 ALA A CA 1
ATOM 657 C C . ALA A 1 85 ? 7.500 -3.279 -19.112 1.00 85.00 85 ALA A C 1
ATOM 659 O O . ALA A 1 85 ? 6.899 -4.009 -18.323 1.00 85.00 85 ALA A O 1
ATOM 660 N N . ALA A 1 86 ? 8.788 -3.494 -19.399 1.00 86.06 86 ALA A N 1
ATOM 661 C CA . ALA A 1 86 ? 9.572 -4.523 -18.725 1.00 86.06 86 ALA A CA 1
ATOM 662 C C . ALA A 1 86 ? 9.790 -4.192 -17.241 1.00 86.06 86 ALA A C 1
ATOM 664 O O . ALA A 1 86 ? 9.631 -5.082 -16.406 1.00 86.06 86 ALA A O 1
ATOM 665 N N . HIS A 1 87 ? 10.084 -2.933 -16.908 1.00 85.44 87 HIS A N 1
ATOM 666 C CA . HIS A 1 87 ? 10.200 -2.467 -15.528 1.00 85.44 87 HIS A CA 1
ATOM 667 C C . HIS A 1 87 ? 8.883 -2.659 -14.762 1.00 85.44 87 HIS A C 1
ATOM 669 O O . HIS A 1 87 ? 8.892 -3.281 -13.705 1.00 85.44 87 HIS A O 1
ATOM 675 N N . ALA A 1 88 ? 7.739 -2.265 -15.337 1.00 85.62 88 ALA A N 1
ATOM 676 C CA . ALA A 1 88 ? 6.425 -2.484 -14.728 1.00 85.62 88 ALA A CA 1
ATOM 677 C C . ALA A 1 88 ? 6.152 -3.971 -14.426 1.00 85.62 88 ALA A C 1
ATOM 679 O O . ALA A 1 88 ? 5.706 -4.310 -13.332 1.00 85.62 88 ALA A O 1
ATOM 680 N N . ARG A 1 89 ? 6.483 -4.882 -15.354 1.00 90.12 89 ARG A N 1
ATOM 681 C CA . ARG A 1 89 ? 6.332 -6.336 -15.136 1.00 90.12 89 ARG A CA 1
ATOM 682 C C . ARG A 1 89 ? 7.258 -6.877 -14.045 1.00 90.12 89 ARG A C 1
ATOM 684 O O . ARG A 1 89 ? 6.844 -7.734 -13.269 1.00 90.12 8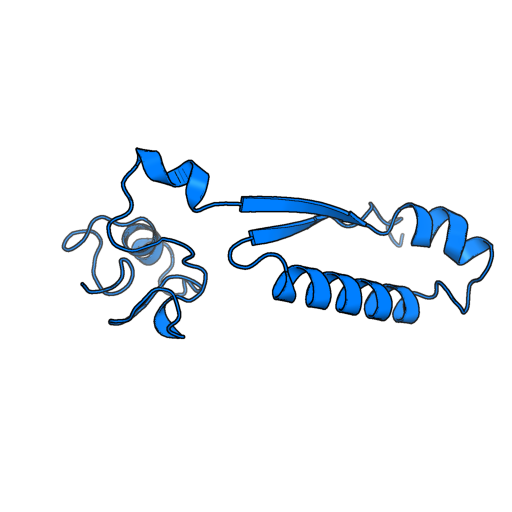9 ARG A O 1
ATOM 691 N N . LYS A 1 90 ? 8.510 -6.412 -13.992 1.00 88.62 90 LYS A N 1
ATOM 692 C CA . LYS A 1 90 ? 9.475 -6.811 -12.952 1.00 88.62 90 LYS A CA 1
ATOM 693 C C . LYS A 1 90 ? 9.035 -6.306 -11.578 1.00 88.62 90 LYS A C 1
ATOM 695 O O . LYS A 1 90 ? 9.071 -7.070 -10.618 1.00 88.62 90 LYS A O 1
ATOM 700 N N . LEU A 1 91 ? 8.560 -5.063 -11.511 1.00 88.00 91 LEU A N 1
ATOM 701 C CA . LEU A 1 91 ? 8.021 -4.465 -10.296 1.00 88.00 91 LEU A CA 1
ATOM 702 C C . LEU A 1 91 ? 6.791 -5.225 -9.796 1.00 88.00 91 LEU A C 1
ATOM 704 O O . LEU A 1 91 ? 6.740 -5.572 -8.622 1.00 88.00 91 LEU A O 1
ATOM 708 N N . ALA A 1 92 ? 5.848 -5.555 -10.684 1.00 89.31 92 ALA A N 1
ATOM 709 C CA . ALA A 1 92 ? 4.677 -6.355 -10.332 1.00 89.31 92 ALA A CA 1
ATOM 710 C C . ALA A 1 92 ? 5.077 -7.696 -9.695 1.00 89.31 92 ALA A C 1
ATOM 712 O O . ALA A 1 92 ? 4.635 -8.002 -8.596 1.00 89.31 92 ALA A O 1
ATOM 713 N N . ARG A 1 93 ? 6.019 -8.435 -10.302 1.00 91.38 93 ARG A N 1
ATOM 714 C CA . ARG A 1 93 ? 6.525 -9.696 -9.727 1.00 91.38 93 ARG A CA 1
ATOM 715 C C . ARG A 1 93 ? 7.179 -9.516 -8.357 1.00 91.38 93 ARG A C 1
ATOM 717 O O . ARG A 1 93 ? 7.022 -10.374 -7.491 1.00 91.38 93 ARG A O 1
ATOM 724 N N . ALA A 1 94 ? 7.933 -8.434 -8.162 1.00 87.25 94 ALA A N 1
ATOM 725 C CA . ALA A 1 94 ? 8.542 -8.137 -6.870 1.00 87.25 94 ALA A CA 1
ATOM 726 C C . ALA A 1 94 ? 7.470 -7.858 -5.804 1.00 87.25 94 ALA A C 1
ATOM 728 O O . ALA A 1 94 ? 7.558 -8.380 -4.696 1.00 87.25 94 ALA A O 1
ATOM 729 N N . LEU A 1 95 ? 6.432 -7.094 -6.149 1.00 86.31 95 LEU A N 1
ATOM 730 C CA . LEU A 1 95 ? 5.312 -6.815 -5.251 1.00 86.31 95 LEU A CA 1
ATOM 731 C C . LEU A 1 95 ? 4.490 -8.071 -4.944 1.00 86.31 95 LEU A C 1
ATOM 733 O O . LEU A 1 95 ? 4.164 -8.284 -3.779 1.00 86.31 95 LEU A O 1
ATOM 737 N N . ASP A 1 96 ? 4.250 -8.942 -5.927 1.00 88.50 96 ASP A N 1
ATOM 738 C CA . ASP A 1 96 ? 3.582 -10.235 -5.722 1.00 88.50 96 ASP A CA 1
ATOM 739 C C . ASP A 1 96 ? 4.367 -11.119 -4.735 1.00 88.50 96 ASP A C 1
ATOM 741 O O . ASP A 1 96 ? 3.798 -11.739 -3.833 1.00 88.50 96 ASP A O 1
ATOM 745 N N . TYR A 1 97 ? 5.698 -11.151 -4.865 1.00 88.00 97 TYR A N 1
ATOM 746 C CA . TYR A 1 97 ? 6.569 -11.873 -3.937 1.00 88.00 97 TYR A CA 1
ATOM 747 C C . TYR A 1 97 ? 6.476 -11.302 -2.516 1.00 88.00 97 TYR A C 1
ATOM 749 O O . TYR A 1 97 ? 6.320 -12.051 -1.549 1.00 88.00 97 TYR A O 1
ATOM 757 N N . LEU A 1 98 ? 6.538 -9.975 -2.379 1.00 84.25 98 LEU A N 1
ATOM 758 C CA . LEU A 1 98 ? 6.439 -9.307 -1.081 1.00 84.25 98 LEU A CA 1
ATOM 759 C C . LEU A 1 98 ? 5.073 -9.531 -0.441 1.00 84.25 98 LEU A C 1
ATOM 761 O O . LEU A 1 98 ? 5.008 -9.844 0.741 1.00 84.25 98 LEU A O 1
ATOM 765 N N . GLN A 1 99 ? 3.993 -9.463 -1.215 1.00 81.25 99 GLN A N 1
ATOM 766 C CA . GLN A 1 99 ? 2.654 -9.780 -0.733 1.00 81.25 99 GLN A CA 1
ATOM 767 C C . GLN A 1 99 ? 2.578 -11.219 -0.198 1.00 81.25 99 GLN A C 1
ATOM 769 O O . GLN A 1 99 ? 1.965 -11.457 0.842 1.00 81.25 99 GLN A O 1
ATOM 774 N N . LYS A 1 100 ? 3.216 -12.177 -0.884 1.00 83.50 100 LYS A N 1
ATOM 775 C CA . LYS A 1 100 ? 3.216 -13.592 -0.489 1.00 83.50 100 LYS A CA 1
ATOM 776 C C . LYS A 1 100 ? 4.034 -13.865 0.777 1.00 83.50 100 LYS A C 1
ATOM 778 O O . LYS A 1 100 ? 3.636 -14.705 1.581 1.00 83.50 100 LYS A O 1
ATOM 783 N N . HIS A 1 101 ? 5.173 -13.194 0.949 1.00 84.38 101 HIS A N 1
ATOM 784 C CA . HIS A 1 101 ? 6.139 -13.509 2.011 1.00 84.38 101 HIS A CA 1
ATOM 785 C C . HIS A 1 101 ? 6.137 -12.535 3.190 1.00 84.38 101 HIS A C 1
ATOM 787 O O . HIS A 1 101 ? 6.633 -12.878 4.262 1.00 84.38 101 HIS A O 1
ATOM 793 N N . LEU A 1 102 ? 5.563 -11.345 3.025 1.00 80.50 102 LEU A N 1
ATOM 794 C CA . LEU A 1 102 ? 5.466 -10.317 4.057 1.00 80.50 102 LEU A CA 1
ATOM 795 C C . LEU A 1 102 ? 3.995 -9.963 4.322 1.00 80.50 102 LEU A C 1
ATOM 797 O O . LEU A 1 102 ? 3.552 -8.853 4.013 1.00 80.50 102 LEU A O 1
ATOM 801 N N . PRO A 1 103 ? 3.214 -10.886 4.913 1.00 69.00 103 PRO A N 1
ATOM 802 C CA . PRO A 1 103 ? 1.854 -10.575 5.320 1.00 69.00 103 PRO A CA 1
ATOM 803 C C . PRO A 1 103 ? 1.891 -9.490 6.401 1.00 69.00 103 PRO A C 1
ATOM 805 O O . PRO A 1 103 ? 2.637 -9.614 7.376 1.00 69.00 103 PRO A O 1
ATOM 808 N N . ARG A 1 104 ? 1.037 -8.468 6.261 1.00 66.25 104 ARG A N 1
ATOM 809 C CA . ARG A 1 104 ? 0.938 -7.310 7.177 1.00 66.25 104 ARG A CA 1
ATOM 810 C C . ARG A 1 104 ? 2.118 -6.329 7.084 1.00 66.25 104 ARG A C 1
ATOM 812 O O . ARG A 1 104 ? 2.585 -5.819 8.098 1.00 66.25 104 ARG A O 1
ATOM 819 N N . THR A 1 105 ? 2.578 -6.050 5.866 1.00 72.44 105 THR A N 1
ATOM 820 C CA . THR A 1 105 ? 3.587 -5.015 5.602 1.00 72.44 105 THR A CA 1
ATOM 821 C C . THR A 1 105 ? 3.010 -3.918 4.716 1.00 72.44 105 THR A C 1
ATOM 823 O O . THR A 1 105 ? 2.507 -4.194 3.628 1.00 72.44 105 THR A O 1
ATOM 826 N N . LEU A 1 106 ? 3.105 -2.667 5.165 1.00 76.00 106 LEU A N 1
ATOM 827 C CA . LEU A 1 106 ? 2.809 -1.499 4.342 1.00 76.00 106 LEU A CA 1
ATOM 828 C C . LEU A 1 106 ? 4.020 -1.239 3.445 1.00 76.00 106 LEU A C 1
ATOM 830 O O . LEU A 1 106 ? 5.099 -0.898 3.933 1.00 76.00 106 LEU A O 1
ATOM 834 N N . VAL A 1 107 ? 3.850 -1.444 2.139 1.00 78.31 107 VAL A N 1
ATOM 835 C CA . VAL A 1 107 ? 4.907 -1.212 1.149 1.00 78.31 107 VAL A CA 1
ATOM 836 C C . VAL A 1 107 ? 4.775 0.205 0.608 1.00 78.31 107 VAL A C 1
ATOM 838 O O . VAL A 1 107 ? 3.817 0.519 -0.096 1.00 78.31 107 VAL A O 1
ATOM 841 N N . ASN A 1 108 ? 5.744 1.058 0.930 1.00 82.25 108 ASN A N 1
ATOM 842 C CA . ASN A 1 108 ? 5.846 2.397 0.364 1.00 82.25 108 ASN A CA 1
ATOM 843 C C . ASN A 1 108 ? 6.783 2.364 -0.850 1.00 82.25 108 ASN A C 1
ATOM 845 O O . ASN A 1 108 ? 7.997 2.200 -0.702 1.00 82.25 108 ASN A O 1
ATOM 849 N N . LEU A 1 109 ? 6.208 2.491 -2.046 1.00 79.62 109 LEU A N 1
ATOM 850 C CA . LEU A 1 109 ? 6.945 2.572 -3.306 1.00 79.62 109 LEU A CA 1
ATOM 851 C C . LEU A 1 109 ? 7.332 4.019 -3.575 1.00 79.62 109 LEU A C 1
ATOM 853 O O . LEU A 1 109 ? 6.475 4.843 -3.889 1.00 79.62 109 LEU A O 1
ATOM 857 N N . VAL A 1 110 ? 8.626 4.311 -3.487 1.00 81.75 110 VAL A N 1
ATOM 858 C CA . VAL A 1 110 ? 9.151 5.644 -3.780 1.00 81.75 110 VAL A CA 1
ATOM 859 C C . VAL A 1 110 ? 9.792 5.612 -5.168 1.00 81.75 110 VAL A C 1
ATOM 861 O O . VAL A 1 110 ? 10.850 4.993 -5.329 1.00 81.75 110 VAL A O 1
ATOM 864 N N . PRO A 1 111 ? 9.159 6.221 -6.189 1.00 74.00 111 PRO A N 1
ATOM 865 C CA . PRO A 1 111 ? 9.739 6.289 -7.518 1.00 74.00 111 PRO A CA 1
ATOM 866 C C . PRO A 1 111 ? 10.952 7.218 -7.519 1.00 74.00 111 PRO A C 1
ATOM 868 O O . PRO A 1 111 ? 11.058 8.156 -6.727 1.00 74.00 111 PRO A O 1
ATOM 871 N N . VAL A 1 112 ? 11.859 6.979 -8.458 1.00 70.56 112 VAL A N 1
ATOM 872 C CA . VAL A 1 112 ? 13.000 7.868 -8.683 1.00 70.56 112 VAL A CA 1
ATOM 873 C C . VAL A 1 112 ? 12.530 9.100 -9.439 1.00 70.56 112 VAL A C 1
ATOM 875 O O . VAL A 1 112 ? 11.703 8.995 -10.345 1.00 70.56 112 VAL A O 1
ATOM 878 N N . LEU A 1 113 ? 13.054 10.267 -9.060 1.00 62.00 113 LEU A N 1
ATOM 879 C CA . LEU A 1 113 ? 12.763 11.539 -9.714 1.00 62.00 113 LEU A CA 1
ATOM 880 C C . LEU A 1 113 ? 13.028 11.423 -11.223 1.00 62.00 113 LEU A C 1
ATOM 882 O O . LEU A 1 113 ? 14.169 11.284 -11.664 1.00 62.00 113 LEU A O 1
ATOM 886 N N . GLY A 1 114 ? 11.956 11.446 -12.014 1.00 56.62 114 GLY A N 1
ATOM 887 C CA . GLY A 1 114 ? 12.038 11.506 -13.467 1.00 56.62 114 GLY A CA 1
ATOM 888 C C . GLY A 1 114 ? 12.421 12.909 -13.932 1.00 56.62 114 GLY A C 1
ATOM 889 O O . GLY A 1 114 ? 12.097 13.901 -13.277 1.00 56.62 114 GLY A O 1
ATOM 890 N N . LYS A 1 115 ? 13.076 13.015 -15.094 1.00 52.00 115 LYS A N 1
ATOM 891 C CA . LYS A 1 115 ? 13.205 14.306 -15.780 1.00 52.00 115 LYS A CA 1
ATOM 892 C C . LYS A 1 115 ? 11.804 14.822 -16.118 1.00 52.00 115 LYS A C 1
ATOM 894 O O . LYS A 1 115 ? 11.023 14.107 -16.747 1.00 52.00 115 LYS A O 1
ATOM 899 N N . SER A 1 116 ? 11.506 16.050 -15.699 1.00 42.88 116 SER A N 1
ATOM 900 C CA . SER A 1 116 ? 10.301 16.765 -16.119 1.00 42.88 116 SER A CA 1
ATOM 901 C C . SER A 1 116 ? 10.276 16.826 -17.647 1.00 42.88 116 SER A C 1
ATOM 903 O O . SER A 1 116 ? 11.284 17.182 -18.260 1.00 42.88 116 SER A O 1
ATOM 905 N N . ARG A 1 117 ? 9.150 16.456 -18.264 1.00 51.16 117 ARG A N 1
ATOM 906 C CA . ARG A 1 117 ? 8.890 16.826 -19.658 1.00 51.16 117 ARG A CA 1
ATOM 907 C C . ARG 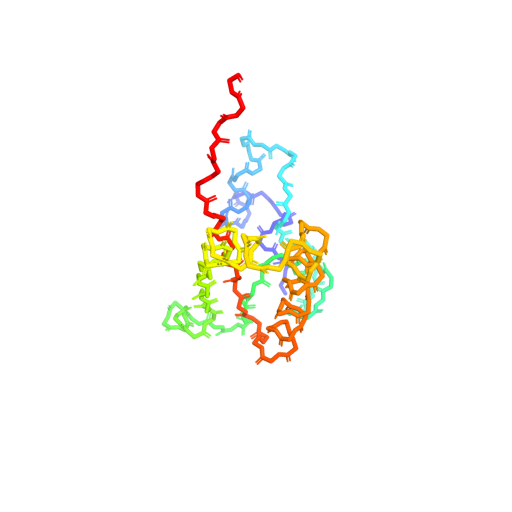A 1 117 ? 8.652 18.335 -19.655 1.00 51.16 117 ARG A C 1
ATOM 909 O O . ARG A 1 117 ? 7.596 18.771 -19.204 1.00 51.16 117 ARG A O 1
ATOM 916 N N . VAL A 1 118 ? 9.673 19.086 -20.060 1.00 40.84 118 VAL A N 1
ATOM 917 C CA . VAL A 1 118 ? 9.539 20.470 -20.531 1.00 40.84 118 VAL A CA 1
ATOM 918 C C . VAL A 1 118 ? 9.234 20.410 -22.018 1.00 40.84 118 VAL A C 1
ATOM 920 O O . VAL A 1 118 ? 9.876 19.568 -22.690 1.00 40.84 118 VAL A O 1
#

Foldseek 3Di:
DFFQQADACVVPVDPNNVVCVVPVPDDQGAGDDDACPDPRRRLPQDHPPDDPVCPVVREAEAEDEDDPCLPPPVCVVPVVCSPPVNRVVVVVVVVVVCVVPPPRYHYHYDYDDDPDDD

pLDDT: mean 74.71, std 10.18, range [40.84, 91.38]